Protein AF-A0A8K0IY87-F1 (afdb_monomer_lite)

pLDDT: mean 88.33, std 11.99, range [45.25, 97.88]

Foldseek 3Di:
DVVLLVLLVVLLVQCVVCLVDDDPPDPNNVSLQVCLVCVLVLLLVLLVCLLDQPNQVCLQVSLSSLLSLLLSQPSCCSHPNVVRGHLVSNLVSNLCSLVPDDPLSDDVPCSVVVSVQLSVLSNQSSVQVVVVVVPDPDDDDDCQLVDPSRVSSSVSSNVSSVVNNPRPPDD

Sequence (171 aa):
MSYMSCFLEVSLISVLESLACITEGSLSAVVIHVLLRSGEGLISNVVYALLGVSAMSRVHKSATILQQLAALCSLCERTTWKAVLCWNSLCGWLQSTVQSLPSEYLIQGEAETIVPLWLEALASAASDYLDSKSSDANRSDHVHMQGKGGRTLKRIIRDFADSHRNAPNPT

Structure (mmCIF, N/CA/C/O backbone):
data_AF-A0A8K0IY87-F1
#
_entry.id   AF-A0A8K0IY87-F1
#
loop_
_atom_site.group_PDB
_atom_site.id
_atom_site.type_symbol
_atom_site.label_atom_id
_atom_site.label_alt_id
_atom_site.label_comp_id
_atom_site.label_asym_id
_atom_site.label_entity_id
_atom_site.label_seq_id
_atom_site.pdbx_PDB_ins_code
_atom_site.Cartn_x
_atom_site.Cartn_y
_atom_site.Cartn_z
_atom_site.occupancy
_atom_site.B_iso_or_equiv
_atom_site.auth_seq_id
_atom_site.auth_comp_id
_atom_site.auth_asym_id
_atom_site.auth_atom_id
_atom_site.pdbx_PDB_model_num
ATOM 1 N N . MET A 1 1 ? 7.910 7.613 9.565 1.00 76.81 1 MET A N 1
ATOM 2 C CA . MET A 1 1 ? 7.018 7.610 8.379 1.00 76.81 1 MET A CA 1
ATOM 3 C C . MET A 1 1 ? 7.499 8.508 7.236 1.00 76.81 1 MET A C 1
ATOM 5 O O . MET A 1 1 ? 7.418 8.078 6.093 1.00 76.81 1 MET A O 1
ATOM 9 N N . SER A 1 2 ? 8.029 9.716 7.486 1.00 84.31 2 SER A N 1
ATOM 10 C CA . SER A 1 2 ? 8.522 10.596 6.405 1.00 84.31 2 SER A CA 1
ATOM 11 C C . SER A 1 2 ? 9.639 9.987 5.554 1.00 84.31 2 SER A C 1
ATOM 13 O O . SER A 1 2 ? 9.515 10.000 4.335 1.00 84.31 2 SER A O 1
ATOM 15 N N . TYR A 1 3 ? 10.645 9.368 6.181 1.00 89.50 3 TYR A N 1
ATOM 16 C CA . TYR A 1 3 ? 11.721 8.666 5.469 1.00 89.50 3 TYR A CA 1
ATOM 17 C C . TYR A 1 3 ? 11.212 7.533 4.573 1.00 89.50 3 TYR A C 1
ATOM 19 O O . TYR A 1 3 ? 11.621 7.454 3.425 1.00 89.50 3 TYR A O 1
ATOM 27 N N . MET A 1 4 ? 10.267 6.713 5.052 1.00 92.00 4 MET A N 1
ATOM 28 C CA . MET A 1 4 ? 9.700 5.618 4.250 1.00 92.00 4 MET A CA 1
ATOM 29 C C . MET A 1 4 ? 8.974 6.124 3.010 1.00 92.00 4 MET A C 1
ATOM 31 O O . MET A 1 4 ? 9.174 5.602 1.925 1.00 92.00 4 MET A O 1
ATOM 35 N N . SER A 1 5 ? 8.164 7.169 3.151 1.00 91.19 5 SER A N 1
ATOM 36 C CA . SER A 1 5 ? 7.480 7.762 2.001 1.00 91.19 5 SER A CA 1
ATOM 37 C C . SER A 1 5 ? 8.459 8.404 1.010 1.00 91.19 5 SER A C 1
ATOM 39 O O . SER A 1 5 ? 8.235 8.311 -0.188 1.00 91.19 5 SER A O 1
ATOM 41 N N . CYS A 1 6 ? 9.558 9.004 1.485 1.00 91.75 6 CYS A N 1
ATOM 42 C CA . CYS A 1 6 ? 10.628 9.508 0.616 1.00 91.75 6 CYS A CA 1
ATOM 43 C C . CYS A 1 6 ? 11.336 8.362 -0.126 1.00 91.75 6 CYS A C 1
ATOM 45 O O . CYS A 1 6 ? 11.481 8.408 -1.343 1.00 91.75 6 CYS A O 1
ATOM 47 N N . PHE A 1 7 ? 11.697 7.295 0.592 1.00 93.94 7 PHE A N 1
ATOM 48 C CA . PHE A 1 7 ? 12.285 6.093 0.005 1.00 93.94 7 PHE A CA 1
ATOM 49 C C . PHE A 1 7 ? 11.384 5.498 -1.083 1.00 93.94 7 PHE A C 1
ATOM 51 O O . PHE A 1 7 ? 11.867 5.215 -2.176 1.00 93.94 7 PHE A O 1
ATOM 58 N N . LEU A 1 8 ? 10.082 5.356 -0.815 1.00 93.81 8 LEU A N 1
ATOM 59 C CA . LEU A 1 8 ? 9.113 4.834 -1.781 1.00 93.81 8 LEU A CA 1
ATOM 60 C C . LEU A 1 8 ? 8.915 5.768 -2.981 1.00 93.81 8 LEU A C 1
ATOM 62 O O . LEU A 1 8 ? 8.744 5.282 -4.093 1.00 93.81 8 LEU A O 1
ATOM 66 N N . GLU A 1 9 ? 8.975 7.085 -2.779 1.00 91.88 9 GLU A N 1
ATOM 67 C CA . GLU A 1 9 ? 8.899 8.061 -3.871 1.00 91.88 9 GLU A CA 1
ATOM 68 C C . GLU A 1 9 ? 10.077 7.904 -4.836 1.00 91.88 9 GLU A C 1
ATOM 70 O O . GLU A 1 9 ? 9.883 7.713 -6.034 1.00 91.88 9 GLU A O 1
ATOM 75 N N . VAL A 1 10 ? 11.303 7.918 -4.303 1.00 91.31 10 VAL A N 1
ATOM 76 C CA . VAL A 1 10 ? 12.534 7.758 -5.094 1.00 91.31 10 VAL A CA 1
ATOM 77 C C . VAL A 1 10 ? 12.567 6.390 -5.775 1.00 91.31 10 VAL A C 1
ATOM 79 O O . VAL A 1 10 ? 12.925 6.279 -6.946 1.00 91.31 10 VAL A O 1
ATOM 82 N N . SER A 1 11 ? 12.141 5.351 -5.056 1.00 92.25 11 SER A N 1
ATOM 83 C CA . SER A 1 11 ? 11.987 3.990 -5.573 1.00 92.25 11 SER A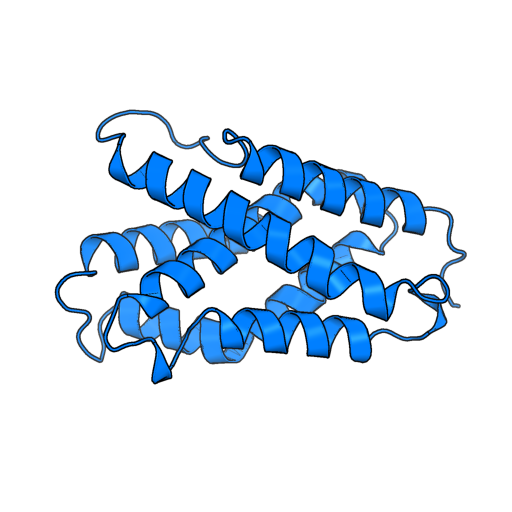 CA 1
ATOM 84 C C . SER A 1 11 ? 11.068 3.945 -6.789 1.00 92.25 11 SER A C 1
ATOM 86 O O . SER A 1 11 ? 11.411 3.353 -7.809 1.00 92.25 11 SER A O 1
ATOM 88 N N . LEU A 1 12 ? 9.906 4.589 -6.692 1.00 91.12 12 LEU A N 1
ATOM 89 C CA . LEU A 1 12 ? 8.908 4.594 -7.749 1.00 91.12 12 LEU A CA 1
ATOM 90 C C . LEU A 1 12 ? 9.378 5.376 -8.974 1.00 91.12 12 LEU A C 1
ATOM 92 O O . LEU A 1 12 ? 9.195 4.892 -10.086 1.00 91.12 12 LEU A O 1
ATOM 96 N N . ILE A 1 13 ? 10.040 6.519 -8.783 1.00 90.12 13 ILE A N 1
ATOM 97 C CA . ILE A 1 13 ? 10.665 7.271 -9.882 1.00 90.12 13 ILE A CA 1
ATOM 98 C C . ILE A 1 13 ? 11.714 6.401 -10.586 1.00 90.12 13 ILE A C 1
ATOM 100 O O . ILE A 1 13 ? 11.653 6.231 -11.800 1.00 90.12 13 ILE A O 1
ATOM 104 N N . SER A 1 14 ? 12.609 5.762 -9.827 1.00 90.19 14 SER A N 1
ATOM 105 C CA . SER A 1 14 ? 13.647 4.894 -10.391 1.00 90.19 14 SER A CA 1
ATOM 106 C C . SER A 1 14 ? 13.068 3.719 -11.189 1.00 90.19 14 SER A C 1
ATOM 108 O O . SER A 1 14 ? 13.581 3.388 -12.257 1.00 90.19 14 SER A O 1
ATOM 110 N N . VAL A 1 15 ? 11.998 3.084 -10.699 1.00 90.25 15 VAL A N 1
ATOM 111 C CA . VAL A 1 15 ? 11.315 1.982 -11.403 1.00 90.25 15 VAL A CA 1
ATOM 112 C C . VAL A 1 15 ? 10.558 2.483 -12.639 1.00 90.25 15 VAL A C 1
ATOM 114 O O . VAL A 1 15 ? 10.558 1.804 -13.662 1.00 90.25 15 VAL A O 1
ATOM 117 N N . LEU A 1 16 ? 9.937 3.667 -12.580 1.00 88.69 16 LEU A N 1
ATOM 118 C CA . LEU A 1 16 ? 9.270 4.282 -13.733 1.00 88.69 16 LEU A CA 1
ATOM 119 C C . LEU A 1 16 ? 10.256 4.605 -14.861 1.00 88.69 16 LEU A C 1
ATOM 121 O O . LEU A 1 16 ? 9.981 4.292 -16.016 1.00 88.69 16 LEU A O 1
ATOM 125 N N . GLU A 1 17 ? 11.406 5.192 -14.534 1.00 87.00 17 GLU A N 1
ATOM 126 C CA . GLU A 1 17 ? 12.443 5.547 -15.513 1.00 87.00 17 GLU A CA 1
ATOM 127 C C . GLU A 1 17 ? 13.091 4.312 -16.157 1.00 87.00 17 GLU A C 1
ATOM 129 O O . GLU A 1 17 ? 13.498 4.349 -17.317 1.00 87.00 17 GLU A O 1
ATOM 134 N N . SER A 1 18 ? 13.153 3.195 -15.427 1.00 84.81 18 SER A N 1
ATOM 135 C CA . SER A 1 18 ? 13.764 1.938 -15.878 1.00 84.81 18 SER A CA 1
ATOM 136 C C . SER A 1 18 ? 12.759 0.903 -16.395 1.00 84.81 18 SER A C 1
ATOM 138 O O . SER A 1 18 ? 13.140 -0.238 -16.657 1.00 84.81 18 SER A O 1
ATOM 140 N N . LEU A 1 19 ? 11.489 1.278 -16.599 1.00 80.62 19 LEU A N 1
ATOM 141 C CA . LEU A 1 19 ? 10.409 0.341 -16.935 1.00 80.62 19 LEU A CA 1
ATOM 142 C C . LEU A 1 19 ? 10.708 -0.516 -18.179 1.00 80.62 19 LEU A C 1
ATOM 144 O O . LEU A 1 19 ? 10.312 -1.678 -18.241 1.00 80.62 19 LEU A O 1
ATOM 148 N N . ALA A 1 20 ? 11.428 0.047 -19.156 1.00 78.19 20 ALA A N 1
ATOM 149 C CA . ALA A 1 20 ? 11.809 -0.643 -20.386 1.00 78.19 20 ALA A CA 1
ATOM 150 C C . ALA A 1 20 ? 12.862 -1.748 -20.172 1.00 78.19 20 ALA A C 1
ATOM 152 O O . ALA A 1 20 ? 12.893 -2.710 -20.937 1.00 78.19 20 ALA A O 1
ATOM 153 N N . CYS A 1 21 ? 13.729 -1.621 -19.160 1.00 80.31 21 CYS A N 1
ATOM 154 C CA . CYS A 1 21 ? 14.745 -2.619 -18.832 1.00 80.31 21 CYS A CA 1
ATOM 155 C C . CYS A 1 21 ? 15.280 -2.410 -17.407 1.00 80.31 21 CYS A C 1
ATOM 157 O O . CYS A 1 21 ? 16.147 -1.568 -17.168 1.00 80.31 21 CYS A O 1
ATOM 159 N N . ILE A 1 22 ? 14.795 -3.217 -16.462 1.00 84.75 22 ILE A N 1
ATOM 160 C CA . ILE A 1 22 ? 15.355 -3.280 -15.110 1.00 84.75 22 ILE A CA 1
ATOM 161 C C . ILE A 1 22 ? 16.428 -4.367 -15.097 1.00 84.75 22 ILE A C 1
ATOM 163 O O . ILE A 1 22 ? 16.113 -5.561 -15.089 1.00 84.75 22 ILE A O 1
ATOM 167 N N . THR A 1 23 ? 17.692 -3.951 -15.090 1.00 83.94 23 THR A N 1
ATOM 168 C CA . THR A 1 23 ? 18.842 -4.856 -15.017 1.00 83.94 23 THR A CA 1
ATOM 169 C C . THR A 1 23 ? 19.105 -5.310 -13.583 1.00 83.94 23 THR A C 1
ATOM 171 O O . THR A 1 23 ? 18.928 -4.553 -12.623 1.00 83.94 23 THR A O 1
ATOM 174 N N . GLU A 1 24 ? 19.545 -6.557 -13.422 1.00 81.38 24 GLU A N 1
ATOM 175 C CA . GLU A 1 24 ? 19.978 -7.079 -12.126 1.00 81.38 24 GLU A CA 1
A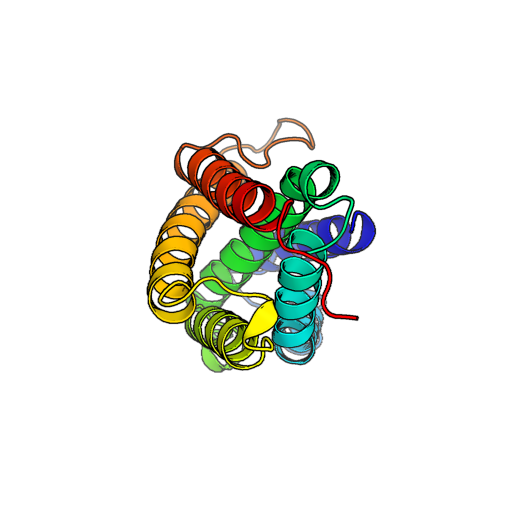TOM 176 C C . GLU A 1 24 ? 21.178 -6.264 -11.607 1.00 81.38 24 GLU A C 1
ATOM 178 O O . GLU A 1 24 ? 22.090 -5.928 -12.362 1.00 81.38 24 GLU A O 1
ATOM 183 N N . GLY A 1 25 ? 21.144 -5.870 -10.330 1.00 81.00 25 GLY A N 1
ATOM 184 C CA . GLY A 1 25 ? 22.136 -4.968 -9.728 1.00 81.00 25 GLY A CA 1
ATOM 185 C C . GLY A 1 25 ? 21.863 -3.466 -9.906 1.00 81.00 25 GLY A C 1
ATOM 186 O O . GLY A 1 25 ? 22.546 -2.656 -9.280 1.00 81.00 25 GLY A O 1
ATOM 187 N N . SER A 1 26 ? 20.854 -3.069 -10.693 1.00 89.38 26 SER A N 1
ATOM 188 C CA . SER A 1 26 ? 20.387 -1.674 -10.737 1.00 89.38 26 SER A CA 1
ATOM 189 C C . SER A 1 26 ? 19.747 -1.240 -9.413 1.00 89.38 26 SER A C 1
ATOM 191 O O . SER A 1 26 ? 19.277 -2.067 -8.626 1.00 89.38 26 SER A O 1
ATOM 193 N N . LEU A 1 27 ? 19.657 0.076 -9.185 1.00 88.25 27 LEU A N 1
ATOM 194 C CA . LEU A 1 27 ? 18.937 0.631 -8.034 1.00 88.25 27 LEU A CA 1
ATOM 195 C C . LEU A 1 27 ? 17.495 0.102 -7.964 1.00 88.25 27 LEU A C 1
ATOM 197 O O . LEU A 1 27 ? 17.029 -0.275 -6.892 1.00 88.25 27 LEU A O 1
ATOM 201 N N . SER A 1 28 ? 16.816 0.015 -9.107 1.00 91.38 28 SER A N 1
ATOM 202 C CA . SER A 1 28 ? 15.437 -0.462 -9.211 1.00 91.38 28 SER A CA 1
ATOM 203 C C . SER A 1 28 ? 15.312 -1.936 -8.808 1.00 91.38 28 SER A C 1
ATOM 205 O O . SER A 1 28 ? 14.422 -2.281 -8.034 1.00 91.38 28 SER A O 1
ATOM 207 N N . ALA A 1 29 ? 16.250 -2.793 -9.230 1.00 92.19 29 ALA A N 1
ATOM 208 C CA . ALA A 1 29 ? 16.308 -4.192 -8.797 1.00 92.19 29 ALA A CA 1
ATOM 209 C C . ALA A 1 29 ? 16.551 -4.323 -7.281 1.00 92.19 29 ALA A C 1
ATOM 211 O O . ALA A 1 29 ? 15.872 -5.096 -6.600 1.00 92.19 29 ALA A O 1
ATOM 212 N N . VAL A 1 30 ? 17.483 -3.536 -6.728 1.00 93.50 30 VAL A N 1
ATOM 213 C CA . VAL A 1 30 ? 17.769 -3.520 -5.282 1.00 93.50 30 VAL A CA 1
ATOM 214 C C . VAL A 1 30 ? 16.531 -3.109 -4.489 1.00 93.50 30 VAL A C 1
ATOM 216 O O . VAL A 1 30 ? 16.163 -3.779 -3.525 1.00 93.50 30 VAL A O 1
ATOM 219 N N . VAL A 1 31 ? 15.855 -2.043 -4.915 1.00 93.50 31 VAL A N 1
ATOM 220 C CA . VAL A 1 31 ? 14.609 -1.559 -4.311 1.00 93.50 31 VAL A CA 1
ATOM 221 C C . VAL A 1 31 ? 13.526 -2.637 -4.326 1.00 93.50 31 VAL A C 1
ATOM 223 O O . VAL A 1 31 ? 12.912 -2.888 -3.289 1.00 93.50 31 VAL A O 1
ATOM 226 N N . ILE A 1 32 ? 13.317 -3.311 -5.461 1.00 94.50 32 ILE A N 1
ATOM 227 C CA . ILE A 1 32 ? 12.325 -4.387 -5.585 1.00 94.50 32 ILE A CA 1
ATOM 228 C C . ILE A 1 32 ? 12.616 -5.510 -4.581 1.00 94.50 32 ILE A C 1
ATOM 230 O O . ILE A 1 32 ? 11.713 -5.955 -3.872 1.00 94.50 32 ILE A O 1
ATOM 234 N N . HIS A 1 33 ? 13.878 -5.923 -4.444 1.00 94.81 33 HIS A N 1
ATOM 235 C CA . HIS A 1 33 ? 14.267 -6.936 -3.462 1.00 94.81 33 HIS A CA 1
ATOM 236 C C . HIS A 1 33 ? 14.110 -6.474 -2.009 1.00 94.81 33 HIS A C 1
ATOM 238 O O . HIS A 1 33 ? 13.685 -7.264 -1.162 1.00 94.81 33 HIS A O 1
ATOM 244 N N . VAL A 1 34 ? 14.432 -5.214 -1.700 1.00 95.44 34 VAL A N 1
ATOM 245 C CA . VAL A 1 34 ? 14.213 -4.638 -0.364 1.00 95.44 34 VAL A CA 1
ATOM 246 C C . VAL A 1 34 ? 12.727 -4.666 -0.021 1.00 95.44 34 VAL A C 1
ATOM 248 O O . VAL A 1 34 ? 12.361 -5.108 1.069 1.00 95.44 34 VAL A O 1
ATOM 251 N N . LEU A 1 35 ? 11.864 -4.255 -0.950 1.00 95.56 35 LEU A N 1
A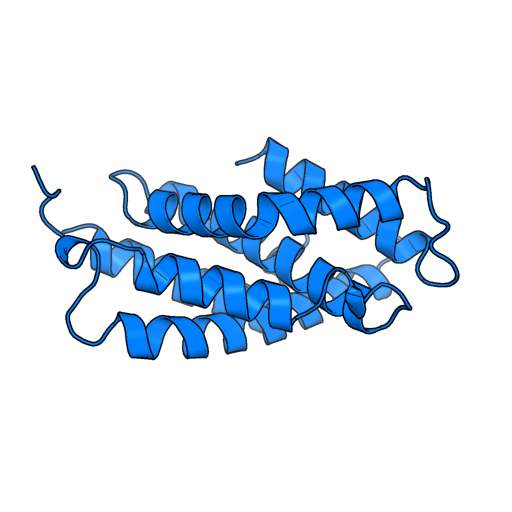TOM 252 C CA . LEU A 1 35 ? 10.416 -4.250 -0.752 1.00 95.56 35 LEU A CA 1
ATOM 253 C C . LEU A 1 35 ? 9.849 -5.657 -0.627 1.00 95.56 35 LEU A C 1
ATOM 255 O O . LEU A 1 35 ? 9.035 -5.884 0.257 1.00 95.56 35 LEU A O 1
ATOM 259 N N . LEU A 1 36 ? 10.321 -6.620 -1.419 1.00 95.69 36 LEU A N 1
ATOM 260 C CA . LEU A 1 36 ? 9.920 -8.017 -1.254 1.00 95.69 36 LEU A CA 1
ATOM 261 C C . LEU A 1 36 ? 10.218 -8.531 0.166 1.00 95.69 36 LEU A C 1
ATOM 263 O O . LEU A 1 36 ? 9.380 -9.190 0.772 1.00 95.69 36 LEU A O 1
ATOM 267 N N . ARG A 1 37 ? 11.401 -8.219 0.711 1.00 95.75 37 ARG A N 1
ATOM 268 C CA . ARG A 1 37 ? 11.834 -8.710 2.032 1.00 95.75 37 ARG A CA 1
ATOM 269 C C . ARG A 1 37 ? 11.214 -7.965 3.211 1.00 95.75 37 ARG A C 1
ATOM 271 O O . ARG A 1 37 ? 11.158 -8.518 4.302 1.00 95.75 37 ARG A O 1
ATOM 278 N N . SER A 1 38 ? 10.817 -6.708 3.022 1.00 95.31 38 SER A N 1
ATOM 279 C CA . SER A 1 38 ? 10.366 -5.829 4.113 1.00 95.31 38 SER A CA 1
ATOM 280 C C . SER A 1 38 ? 8.912 -5.369 3.993 1.00 95.31 38 SER A C 1
ATOM 282 O O . SER A 1 38 ? 8.399 -4.747 4.921 1.00 95.31 38 SER A O 1
ATOM 284 N N . GLY A 1 39 ? 8.233 -5.681 2.885 1.00 95.69 39 GLY A N 1
ATOM 285 C CA . GLY A 1 39 ? 6.888 -5.201 2.574 1.00 95.69 39 GLY A CA 1
ATOM 286 C C . GLY A 1 39 ? 5.840 -5.629 3.593 1.00 95.69 39 GLY A C 1
ATOM 287 O O . GLY A 1 39 ? 5.033 -4.805 4.015 1.00 95.69 39 GLY A O 1
ATOM 288 N N . GLU A 1 40 ? 5.912 -6.869 4.075 1.00 96.62 40 GLU A N 1
ATOM 289 C CA . GLU A 1 40 ? 5.037 -7.360 5.144 1.00 96.62 40 GLU A CA 1
ATOM 290 C C . GLU A 1 40 ? 5.199 -6.547 6.433 1.00 96.62 40 GLU A C 1
ATOM 292 O O . GLU A 1 40 ? 4.228 -6.008 6.963 1.00 96.62 40 GLU A O 1
ATOM 297 N N . GLY A 1 41 ? 6.442 -6.360 6.887 1.00 96.81 41 GLY A N 1
ATOM 298 C CA . GLY A 1 41 ? 6.742 -5.534 8.056 1.00 96.81 41 GLY A CA 1
ATOM 299 C C . GLY A 1 41 ? 6.340 -4.069 7.863 1.00 96.81 41 GLY A C 1
ATOM 300 O O . GLY A 1 41 ? 5.920 -3.410 8.812 1.00 96.81 41 GLY A O 1
ATOM 301 N N . LEU A 1 42 ? 6.425 -3.541 6.640 1.00 96.81 42 LEU A N 1
ATOM 302 C CA . LEU A 1 42 ? 5.960 -2.193 6.320 1.00 96.81 42 LEU A CA 1
ATOM 303 C C . LEU A 1 42 ? 4.437 -2.069 6.465 1.00 96.81 42 LEU A C 1
ATOM 305 O O . LEU A 1 42 ? 3.983 -1.133 7.124 1.00 96.81 42 LEU A O 1
ATOM 309 N N . ILE A 1 43 ? 3.660 -2.996 5.893 1.00 97.44 43 ILE A N 1
ATOM 310 C CA . ILE A 1 43 ? 2.194 -3.008 6.027 1.00 97.44 43 ILE A CA 1
ATOM 311 C C . ILE A 1 43 ? 1.797 -3.163 7.495 1.00 97.44 43 ILE A C 1
ATOM 313 O O . ILE A 1 43 ? 1.022 -2.348 7.997 1.00 97.44 43 ILE A O 1
ATOM 317 N N . SER A 1 44 ? 2.398 -4.122 8.200 1.00 96.12 44 SER A N 1
ATOM 318 C CA . SER A 1 44 ? 2.173 -4.349 9.628 1.00 96.12 44 SER A CA 1
ATOM 319 C C . SER A 1 44 ? 2.399 -3.079 10.451 1.00 96.12 44 SER A C 1
ATOM 321 O O . SER A 1 44 ? 1.496 -2.610 11.144 1.00 96.12 44 SER A O 1
ATOM 323 N N . ASN A 1 45 ? 3.548 -2.420 10.283 1.00 95.19 45 ASN A N 1
ATOM 324 C CA . ASN A 1 45 ? 3.854 -1.174 10.988 1.00 95.19 45 ASN A CA 1
ATOM 325 C C . ASN A 1 45 ? 2.877 -0.033 10.661 1.00 95.19 45 ASN A C 1
ATOM 327 O O . ASN A 1 45 ? 2.571 0.783 11.533 1.00 95.19 45 ASN A O 1
ATOM 331 N N . VAL A 1 46 ? 2.389 0.054 9.419 1.00 96.19 46 VAL A N 1
ATOM 332 C CA . VAL A 1 46 ? 1.377 1.050 9.037 1.00 96.19 46 VAL A CA 1
ATOM 333 C C . VAL A 1 46 ? 0.046 0.767 9.730 1.00 96.19 46 VAL A C 1
ATOM 335 O O . VAL A 1 46 ? -0.560 1.703 10.251 1.00 96.19 46 VAL A O 1
ATOM 338 N N . VAL A 1 47 ? -0.389 -0.493 9.777 1.00 95.25 47 VAL A N 1
ATOM 339 C CA . VAL A 1 47 ? -1.634 -0.896 10.446 1.00 95.25 47 VAL A CA 1
ATOM 340 C C . VAL A 1 47 ? -1.545 -0.646 11.953 1.00 95.25 47 VAL A C 1
ATOM 342 O O . VAL A 1 47 ? -2.398 0.050 12.499 1.00 95.25 47 VAL A O 1
ATOM 345 N N . TYR A 1 48 ? -0.461 -1.055 12.618 1.00 93.06 48 TYR A N 1
ATOM 346 C CA . TYR A 1 48 ? -0.241 -0.746 14.039 1.00 93.06 48 TYR A CA 1
ATOM 347 C C . TYR A 1 48 ? -0.186 0.762 14.321 1.00 93.06 48 TYR A C 1
ATOM 349 O O . TYR A 1 48 ? -0.724 1.247 15.320 1.00 93.06 48 TYR A O 1
ATOM 357 N N . ALA A 1 49 ? 0.409 1.552 13.424 1.00 93.31 49 ALA A N 1
ATOM 358 C CA . ALA A 1 49 ? 0.390 3.006 13.546 1.00 93.31 49 ALA A CA 1
ATOM 359 C C . ALA A 1 49 ? -1.034 3.592 13.450 1.00 93.31 49 ALA A C 1
ATOM 361 O O . ALA A 1 49 ? -1.290 4.666 14.001 1.00 93.31 49 ALA A O 1
ATOM 362 N N . LEU A 1 50 ? -1.967 2.917 12.786 1.00 94.19 50 LEU A N 1
ATOM 363 C CA . LEU A 1 50 ? -3.370 3.329 12.703 1.00 94.19 50 LEU A CA 1
ATOM 364 C C . LEU A 1 50 ? -4.219 2.841 13.886 1.00 94.19 50 LEU A C 1
ATOM 366 O O . LEU A 1 50 ? -5.310 3.361 14.074 1.00 94.19 50 LEU A O 1
ATOM 370 N N . LEU A 1 51 ? -3.701 1.927 14.708 1.00 91.50 51 LEU A N 1
ATOM 371 C CA . LEU A 1 51 ? -4.364 1.430 15.920 1.00 91.50 51 LEU A CA 1
ATOM 372 C C . LEU A 1 51 ? -3.934 2.170 17.205 1.00 91.50 51 LEU A C 1
ATOM 374 O O . LEU A 1 51 ? -4.600 2.084 18.226 1.00 91.50 51 LEU A O 1
ATOM 378 N N . GLY A 1 52 ? -2.814 2.905 17.195 1.00 84.12 52 GLY A N 1
ATOM 379 C CA . GLY A 1 52 ? -2.296 3.570 18.405 1.00 84.12 52 GLY A CA 1
ATOM 380 C C . GLY A 1 52 ? -2.883 4.962 18.720 1.00 84.12 52 GLY A C 1
ATOM 381 O O . GLY A 1 52 ? -3.474 5.618 17.867 1.00 84.12 52 GLY A O 1
ATOM 382 N N . VAL A 1 53 ? -2.558 5.496 19.909 1.00 77.88 53 VAL A N 1
ATOM 383 C CA . VAL A 1 53 ? -3.052 6.765 20.522 1.00 77.88 53 VAL A CA 1
ATOM 384 C C . VAL A 1 53 ? -2.882 8.076 19.719 1.00 77.88 53 VAL A C 1
ATOM 386 O O . VAL A 1 53 ? -3.301 9.144 20.155 1.00 77.88 53 VAL A O 1
ATOM 389 N N . SER A 1 54 ? -2.282 8.030 18.531 1.00 84.75 54 SER A N 1
ATOM 390 C CA . SER A 1 54 ? -2.139 9.168 17.611 1.00 84.75 54 SER A CA 1
ATOM 391 C C . SER A 1 54 ? -2.436 8.794 16.156 1.00 84.75 54 SER A C 1
ATOM 393 O O . SER A 1 54 ? -1.950 9.435 15.226 1.00 84.75 54 SER A O 1
ATOM 395 N N . ALA A 1 55 ? -3.258 7.765 15.939 1.00 89.50 55 ALA A N 1
ATOM 396 C CA . ALA A 1 55 ? -3.618 7.265 14.617 1.00 89.50 55 ALA A CA 1
ATOM 397 C C . ALA A 1 55 ? -4.049 8.374 13.645 1.00 89.50 55 ALA A C 1
ATOM 399 O O . ALA A 1 55 ? -3.546 8.449 12.524 1.00 89.50 55 ALA A O 1
ATOM 400 N N . MET A 1 56 ? -4.882 9.313 14.104 1.00 92.62 56 MET A N 1
ATOM 401 C CA . MET A 1 56 ? -5.390 10.415 13.281 1.00 92.62 56 MET A CA 1
ATOM 402 C C . MET A 1 56 ? -4.304 11.313 12.678 1.00 92.62 56 MET A C 1
ATOM 404 O O . MET A 1 56 ? -4.422 11.719 11.521 1.00 92.62 56 MET A O 1
ATOM 408 N N . SER A 1 57 ? -3.216 11.596 13.405 1.00 92.19 57 SER A N 1
ATOM 409 C CA . SER A 1 57 ? -2.108 12.401 12.862 1.00 92.19 57 SER A CA 1
ATOM 410 C C . SER A 1 57 ? -1.283 11.628 11.826 1.00 92.19 57 SER A C 1
ATOM 412 O O . SER A 1 57 ? -0.572 12.218 11.011 1.00 92.19 57 SER A O 1
ATOM 414 N N . ARG A 1 58 ? -1.406 10.297 11.827 1.00 93.75 58 ARG A N 1
ATOM 415 C CA . ARG A 1 58 ? -0.670 9.365 10.972 1.00 93.75 58 ARG A CA 1
ATOM 416 C C . ARG A 1 58 ? -1.432 8.990 9.702 1.00 93.75 58 ARG A C 1
ATOM 418 O O . ARG A 1 58 ? -0.780 8.723 8.695 1.00 93.75 58 ARG A O 1
ATOM 425 N N . VAL A 1 59 ? -2.766 9.099 9.694 1.00 95.06 59 VAL A N 1
ATOM 426 C CA . VAL A 1 59 ? -3.664 8.763 8.564 1.00 95.06 59 VAL A CA 1
ATOM 427 C C . VAL A 1 59 ? -3.130 9.223 7.212 1.00 95.06 59 VAL A C 1
ATOM 429 O O . VAL A 1 59 ? -3.045 8.429 6.279 1.00 95.06 59 VAL A O 1
ATOM 432 N N . HIS A 1 60 ? -2.758 10.501 7.081 1.00 94.25 60 HIS A N 1
ATOM 433 C CA . HIS A 1 60 ? -2.327 11.020 5.784 1.00 94.25 60 HIS A CA 1
ATOM 434 C C . HIS A 1 60 ? -1.064 10.320 5.282 1.00 94.25 60 HIS A C 1
ATOM 436 O O . HIS A 1 60 ? -1.026 9.895 4.131 1.00 94.25 60 HIS A O 1
ATOM 442 N N . LYS A 1 61 ? -0.053 10.179 6.144 1.00 94.81 61 LYS A N 1
ATOM 443 C CA . LYS A 1 61 ? 1.229 9.600 5.749 1.00 94.81 61 LYS A CA 1
ATOM 444 C C . LYS A 1 61 ? 1.134 8.085 5.574 1.00 94.81 61 LYS A C 1
ATOM 446 O O . LYS A 1 61 ? 1.760 7.570 4.655 1.00 94.81 61 LYS A O 1
ATOM 451 N N . SER A 1 62 ? 0.313 7.406 6.377 1.00 96.56 62 SER A N 1
ATOM 452 C CA . SER A 1 62 ? -0.038 5.994 6.192 1.00 96.56 62 SER A CA 1
ATOM 453 C C . SER A 1 62 ? -0.688 5.762 4.831 1.00 96.56 62 SER A C 1
ATOM 455 O O . SER A 1 62 ? -0.198 4.948 4.056 1.00 96.56 62 SER A O 1
ATOM 457 N N . ALA A 1 63 ? -1.721 6.539 4.486 1.00 96.94 63 ALA A N 1
ATOM 458 C CA . ALA A 1 63 ? -2.362 6.447 3.178 1.00 96.94 63 ALA A CA 1
ATOM 459 C C . ALA A 1 63 ? -1.359 6.702 2.041 1.00 96.94 63 ALA A C 1
ATOM 461 O O . ALA A 1 63 ? -1.373 5.986 1.047 1.00 96.94 63 ALA A O 1
ATOM 462 N N . THR A 1 64 ? -0.464 7.689 2.184 1.00 95.81 64 THR A N 1
ATOM 463 C CA . THR A 1 64 ? 0.563 7.981 1.170 1.00 95.81 64 THR A CA 1
ATOM 464 C C . THR A 1 64 ? 1.515 6.806 0.970 1.00 95.81 64 THR A C 1
ATOM 466 O O . THR A 1 64 ? 1.732 6.402 -0.167 1.00 95.81 64 THR A O 1
ATOM 469 N N . ILE A 1 65 ? 2.040 6.231 2.056 1.00 96.88 65 ILE A N 1
ATOM 470 C CA . ILE A 1 65 ? 2.924 5.056 2.006 1.00 96.88 65 ILE A CA 1
ATOM 471 C C . ILE A 1 65 ? 2.219 3.889 1.310 1.00 96.88 65 ILE A C 1
ATOM 473 O O . ILE A 1 65 ? 2.795 3.262 0.426 1.00 96.88 65 ILE A O 1
ATOM 477 N N . LEU A 1 66 ? 0.959 3.636 1.671 1.00 97.62 66 LEU A N 1
ATOM 478 C CA . LEU A 1 66 ? 0.153 2.578 1.074 1.00 97.62 66 LEU A CA 1
ATOM 479 C C . LEU A 1 66 ? -0.103 2.810 -0.424 1.00 97.62 66 LEU A C 1
ATOM 481 O O . LEU A 1 66 ? 0.054 1.883 -1.212 1.00 97.62 66 LEU A O 1
ATOM 485 N N . GLN A 1 67 ? -0.426 4.042 -0.834 1.00 97.25 67 GLN A N 1
ATOM 486 C CA . GLN A 1 67 ? -0.591 4.407 -2.247 1.00 97.25 67 GLN A CA 1
ATOM 487 C C . GLN A 1 67 ? 0.704 4.192 -3.042 1.00 97.25 67 GLN A C 1
ATOM 489 O O . GLN A 1 67 ? 0.664 3.601 -4.118 1.00 97.25 67 GLN A O 1
ATOM 494 N N . GLN A 1 68 ? 1.846 4.649 -2.518 1.00 96.00 68 GLN A N 1
ATOM 495 C CA . GLN A 1 68 ? 3.146 4.506 -3.181 1.00 96.00 68 GLN A CA 1
ATOM 496 C C . GLN A 1 68 ? 3.551 3.030 -3.316 1.00 96.00 68 GLN A C 1
ATOM 498 O O . GLN A 1 68 ? 4.003 2.607 -4.378 1.00 96.00 68 GLN A O 1
ATOM 503 N N . LEU A 1 69 ? 3.348 2.230 -2.264 1.00 97.06 69 LEU A N 1
ATOM 504 C CA . LEU A 1 69 ? 3.632 0.796 -2.292 1.00 97.06 69 LEU A CA 1
ATOM 505 C C . LEU A 1 69 ? 2.723 0.059 -3.287 1.00 97.06 69 LEU A C 1
ATOM 507 O O . LEU A 1 69 ? 3.207 -0.743 -4.082 1.00 97.06 69 LEU A O 1
ATOM 511 N N . ALA A 1 70 ? 1.424 0.371 -3.296 1.00 97.38 70 ALA A N 1
ATOM 512 C CA . ALA A 1 70 ? 0.472 -0.197 -4.246 1.00 97.38 70 ALA A CA 1
ATOM 513 C C . ALA A 1 70 ? 0.825 0.152 -5.700 1.00 97.38 70 ALA A C 1
ATOM 515 O O . ALA A 1 70 ? 0.761 -0.710 -6.580 1.00 97.38 70 ALA A O 1
ATOM 516 N N . ALA A 1 71 ? 1.262 1.387 -5.948 1.00 95.75 71 ALA A N 1
ATOM 517 C CA . ALA A 1 71 ? 1.735 1.826 -7.254 1.00 95.75 71 ALA A CA 1
ATOM 518 C C . ALA A 1 71 ? 3.011 1.083 -7.693 1.00 95.75 71 ALA A C 1
ATOM 520 O O . ALA A 1 71 ? 3.081 0.628 -8.832 1.00 95.75 71 ALA A O 1
ATOM 521 N N . LEU A 1 72 ? 3.977 0.869 -6.792 1.00 95.06 72 LEU A N 1
ATOM 522 C CA . LEU A 1 72 ? 5.181 0.071 -7.064 1.00 95.06 72 LEU A CA 1
ATOM 523 C C . LEU A 1 72 ? 4.856 -1.385 -7.421 1.00 95.06 72 LEU A C 1
ATOM 525 O O . LEU A 1 72 ? 5.355 -1.891 -8.427 1.00 95.06 72 LEU A O 1
ATOM 529 N N . CYS A 1 73 ? 3.991 -2.044 -6.644 1.00 96.00 73 CYS A N 1
ATOM 530 C CA . CYS A 1 73 ? 3.545 -3.407 -6.943 1.00 96.00 73 CYS A CA 1
ATOM 531 C C . CYS A 1 73 ? 2.826 -3.483 -8.300 1.00 96.00 73 CYS A C 1
ATOM 533 O O . CYS A 1 73 ? 3.064 -4.414 -9.069 1.00 96.00 73 CYS A O 1
ATOM 535 N N . SER A 1 74 ? 2.003 -2.477 -8.619 1.00 94.69 74 SER A N 1
ATOM 536 C CA . SER A 1 74 ? 1.287 -2.379 -9.900 1.00 94.69 74 SER A CA 1
ATOM 537 C C . SER A 1 74 ? 2.225 -2.145 -11.090 1.00 94.69 74 SER A C 1
ATOM 539 O O . SER A 1 74 ? 1.974 -2.649 -12.183 1.00 94.69 74 SER A O 1
ATOM 541 N N . LEU A 1 75 ? 3.314 -1.393 -10.900 1.00 92.00 75 LEU A N 1
ATOM 542 C CA . LEU A 1 75 ? 4.334 -1.186 -11.930 1.00 92.00 75 LEU A CA 1
ATOM 543 C C . LEU A 1 75 ? 5.129 -2.457 -12.206 1.00 92.00 75 LEU A C 1
ATOM 545 O O . LEU A 1 75 ? 5.297 -2.826 -13.366 1.00 92.00 75 LEU A O 1
ATOM 549 N N . CYS A 1 76 ? 5.582 -3.146 -11.156 1.00 92.00 76 CYS A N 1
ATOM 550 C CA . CYS A 1 76 ? 6.360 -4.378 -11.299 1.00 92.00 76 CYS A CA 1
ATOM 551 C C . CYS A 1 76 ? 5.556 -5.491 -11.982 1.00 92.00 76 CYS A C 1
ATOM 553 O O . CYS A 1 76 ? 6.116 -6.307 -12.707 1.00 92.00 76 CYS A O 1
ATOM 555 N N . GLU A 1 77 ? 4.230 -5.488 -11.832 1.00 91.31 77 GLU A N 1
ATOM 556 C CA . GLU A 1 77 ? 3.347 -6.422 -12.529 1.00 91.31 77 GLU A CA 1
ATOM 557 C C . GLU A 1 77 ? 3.369 -6.275 -14.062 1.00 91.31 77 GLU A C 1
ATOM 559 O O . GLU A 1 77 ? 3.056 -7.228 -14.776 1.00 91.31 77 GLU A O 1
ATOM 564 N N . ARG A 1 78 ? 3.786 -5.111 -14.573 1.00 88.00 78 ARG A N 1
ATOM 565 C CA . ARG A 1 78 ? 3.944 -4.834 -16.009 1.00 88.00 78 ARG A CA 1
ATOM 566 C C . ARG A 1 78 ? 5.347 -5.159 -16.534 1.00 88.00 78 ARG A C 1
ATOM 568 O O . ARG A 1 78 ? 5.603 -4.948 -17.716 1.00 88.00 78 ARG A O 1
ATOM 575 N N . THR A 1 79 ? 6.254 -5.649 -15.687 1.00 87.44 79 THR A N 1
ATOM 576 C CA . THR A 1 79 ? 7.643 -5.955 -16.054 1.00 87.44 79 THR A CA 1
ATOM 577 C C . THR A 1 79 ? 7.983 -7.425 -15.803 1.00 87.44 79 THR A C 1
ATOM 579 O O . THR A 1 79 ? 7.195 -8.199 -15.255 1.00 87.44 79 THR A O 1
ATOM 582 N N . THR A 1 80 ? 9.199 -7.827 -16.176 1.00 87.56 80 THR A N 1
ATOM 583 C CA . THR A 1 80 ? 9.754 -9.155 -15.861 1.00 87.56 80 THR A CA 1
ATOM 584 C C . THR A 1 80 ? 9.888 -9.409 -14.354 1.00 87.56 80 THR A C 1
ATOM 586 O O . THR A 1 80 ? 10.004 -10.558 -13.933 1.00 87.56 80 THR A O 1
ATOM 589 N N . TRP A 1 81 ? 9.809 -8.360 -13.528 1.00 89.88 81 TRP A N 1
ATOM 590 C CA . TRP A 1 81 ? 9.919 -8.438 -12.073 1.00 89.88 81 TRP A CA 1
ATOM 591 C C . TRP A 1 81 ? 8.612 -8.811 -11.366 1.00 89.88 81 TRP A C 1
ATOM 593 O O . TRP A 1 81 ? 8.622 -8.967 -10.144 1.00 89.88 81 TRP A O 1
ATOM 603 N N . LYS A 1 82 ? 7.517 -9.058 -12.104 1.00 92.25 82 LYS A N 1
ATOM 604 C CA . LYS A 1 82 ? 6.249 -9.576 -11.558 1.00 92.25 82 LYS A CA 1
ATOM 605 C C . LYS A 1 82 ? 6.436 -10.822 -10.682 1.00 92.25 82 LYS A C 1
ATOM 607 O O . LYS A 1 82 ? 5.719 -10.997 -9.703 1.00 92.25 82 LYS A O 1
ATOM 612 N N . ALA A 1 83 ? 7.393 -11.689 -11.022 1.00 89.75 83 ALA A N 1
ATOM 613 C CA . ALA A 1 83 ? 7.684 -12.897 -10.245 1.00 89.75 83 ALA A CA 1
ATOM 614 C C . ALA A 1 83 ? 8.309 -12.605 -8.865 1.00 89.75 83 ALA A C 1
ATOM 616 O O . ALA A 1 83 ? 8.277 -13.463 -7.988 1.00 89.75 83 ALA A O 1
ATOM 617 N N . VAL A 1 84 ? 8.879 -11.411 -8.677 1.00 91.94 84 VAL A N 1
ATOM 618 C CA . VAL A 1 84 ? 9.555 -10.983 -7.446 1.00 91.94 84 VAL A CA 1
ATOM 619 C C . VAL A 1 84 ? 8.639 -10.087 -6.619 1.00 91.94 84 VAL A C 1
ATOM 621 O O . VAL A 1 84 ? 8.452 -10.336 -5.435 1.00 91.94 84 VAL A O 1
ATOM 624 N N . LEU A 1 85 ? 8.044 -9.061 -7.230 1.00 93.94 85 LEU A N 1
ATOM 625 C CA . LEU A 1 85 ? 7.131 -8.130 -6.572 1.00 93.94 85 LEU A CA 1
ATOM 626 C C . LEU A 1 85 ? 5.925 -7.886 -7.476 1.00 93.94 85 LEU A C 1
ATOM 628 O O . LEU A 1 85 ? 6.071 -7.475 -8.625 1.00 93.94 85 LEU A O 1
ATOM 632 N N . CYS A 1 86 ? 4.726 -8.128 -6.961 1.00 94.62 86 CYS A N 1
ATOM 633 C CA . CYS A 1 86 ? 3.490 -7.914 -7.707 1.00 94.62 86 CYS A CA 1
ATOM 634 C C . CYS A 1 86 ? 2.328 -7.578 -6.777 1.00 94.62 86 CYS A C 1
ATOM 636 O O . CYS A 1 86 ? 2.470 -7.548 -5.552 1.00 9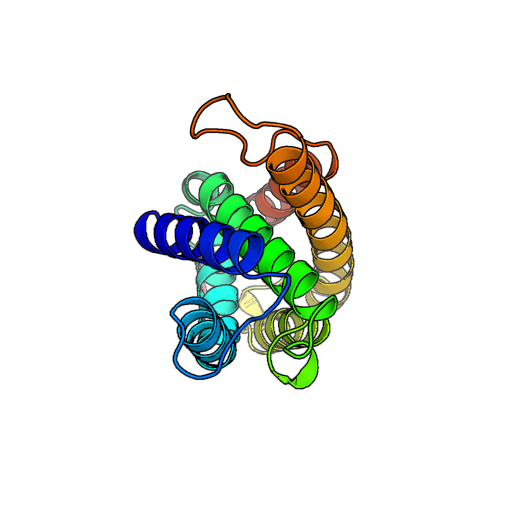4.62 86 CYS A O 1
ATOM 638 N N . TRP A 1 87 ? 1.152 -7.354 -7.363 1.00 95.62 87 TRP A N 1
ATOM 639 C CA . TRP A 1 87 ? -0.072 -7.130 -6.605 1.00 95.62 87 TRP A CA 1
ATOM 640 C C . TRP A 1 87 ? -0.374 -8.251 -5.601 1.00 95.62 87 TRP A C 1
ATOM 642 O O . TRP A 1 87 ? -0.730 -7.971 -4.459 1.00 95.62 87 TRP A O 1
ATOM 652 N N . ASN A 1 88 ? -0.129 -9.515 -5.964 1.00 95.62 88 ASN A N 1
ATOM 653 C CA . ASN A 1 88 ? -0.343 -10.646 -5.054 1.00 95.62 88 ASN A CA 1
ATOM 654 C C . ASN A 1 88 ? 0.550 -10.587 -3.805 1.00 95.62 88 ASN A C 1
ATOM 656 O O . ASN A 1 88 ? 0.112 -11.015 -2.738 1.00 95.62 88 ASN A O 1
ATOM 660 N N . SER A 1 89 ? 1.764 -10.028 -3.904 1.00 96.44 89 SER A N 1
ATOM 661 C CA . SER A 1 89 ? 2.625 -9.790 -2.738 1.00 96.44 89 SER A CA 1
ATOM 662 C C . SER A 1 89 ? 1.941 -8.840 -1.753 1.00 96.44 89 SER A C 1
ATOM 664 O O . SER A 1 89 ? 1.849 -9.144 -0.569 1.00 96.44 89 SER A O 1
ATOM 666 N N . LEU A 1 90 ? 1.381 -7.732 -2.254 1.00 97.06 90 LEU A N 1
ATOM 667 C CA . LEU A 1 90 ? 0.646 -6.763 -1.437 1.00 97.06 90 LEU A CA 1
ATOM 668 C C . LEU A 1 90 ? -0.605 -7.378 -0.795 1.00 97.06 90 LEU A C 1
ATOM 670 O O . LEU A 1 90 ? -0.839 -7.161 0.394 1.00 97.06 90 LEU A O 1
ATOM 674 N N . CYS A 1 91 ? -1.375 -8.165 -1.556 1.00 96.56 91 CYS A N 1
ATOM 675 C CA . CYS A 1 91 ? -2.529 -8.901 -1.036 1.00 96.56 91 CYS A CA 1
ATOM 676 C C . CYS A 1 91 ? -2.131 -9.821 0.121 1.00 96.56 91 CYS A C 1
ATOM 678 O O . CYS A 1 91 ? -2.740 -9.759 1.188 1.00 96.56 91 CYS A O 1
ATOM 680 N N . GLY A 1 92 ? -1.083 -10.628 -0.075 1.00 96.81 92 GLY A N 1
ATOM 681 C CA . GLY A 1 92 ? -0.577 -11.547 0.941 1.00 96.81 92 GLY A CA 1
ATOM 682 C C . GLY A 1 92 ? -0.099 -10.827 2.200 1.00 96.81 92 GLY A C 1
ATOM 683 O O . GLY A 1 92 ? -0.443 -11.239 3.302 1.00 96.81 92 GLY A O 1
ATOM 684 N N . TRP A 1 93 ? 0.624 -9.712 2.060 1.00 97.88 93 TRP A N 1
ATOM 685 C CA . TRP A 1 93 ? 1.097 -8.921 3.202 1.00 97.88 93 TRP A CA 1
ATOM 686 C C . TRP A 1 93 ? -0.034 -8.300 4.011 1.00 97.88 93 TRP A C 1
ATOM 688 O O . TRP A 1 93 ? 0.008 -8.325 5.241 1.00 97.88 93 TRP A O 1
ATOM 698 N N . LEU A 1 94 ? -1.045 -7.745 3.339 1.00 97.12 94 LEU A N 1
ATOM 699 C CA . LEU A 1 94 ? -2.202 -7.169 4.015 1.00 97.12 94 LEU A CA 1
ATOM 700 C C . LEU A 1 94 ? -3.020 -8.249 4.722 1.00 97.12 94 LEU A C 1
ATOM 702 O O . LEU A 1 94 ? -3.385 -8.071 5.881 1.00 97.12 94 LEU A O 1
ATOM 706 N N . GLN A 1 95 ? -3.252 -9.380 4.055 1.00 96.38 95 GLN A N 1
ATOM 707 C CA . GLN A 1 95 ? -3.963 -10.510 4.639 1.00 96.38 95 GLN A CA 1
ATOM 708 C C . GLN A 1 95 ? -3.219 -11.081 5.851 1.00 96.38 95 GLN A C 1
ATOM 710 O O . GLN A 1 95 ? -3.825 -11.223 6.909 1.00 96.38 95 GLN A O 1
ATOM 715 N N . SER A 1 96 ? -1.913 -11.338 5.723 1.00 96.19 96 SER A N 1
ATOM 716 C CA . SER A 1 96 ? -1.062 -11.810 6.825 1.00 96.19 96 SER A CA 1
ATOM 717 C C . SER A 1 96 ? -1.096 -10.836 8.001 1.00 96.19 96 SER A C 1
ATOM 719 O O . SER A 1 96 ? -1.357 -11.233 9.133 1.00 96.19 96 SER A O 1
ATOM 721 N N . THR A 1 97 ? -0.951 -9.534 7.726 1.00 95.62 97 THR A N 1
ATOM 722 C CA . THR A 1 97 ? -1.002 -8.491 8.759 1.00 95.62 97 THR A CA 1
ATOM 723 C C . THR A 1 97 ? -2.315 -8.542 9.531 1.00 95.62 97 THR A C 1
ATOM 725 O O . THR A 1 97 ? -2.290 -8.642 10.753 1.00 95.62 97 THR A O 1
ATOM 728 N N . VAL A 1 98 ? -3.452 -8.519 8.834 1.00 93.69 98 VAL A N 1
ATOM 729 C CA . VAL A 1 98 ? -4.781 -8.515 9.463 1.00 93.69 98 VAL A CA 1
ATOM 730 C C . VAL A 1 98 ? -5.035 -9.802 10.249 1.00 93.69 98 VAL A C 1
ATOM 732 O O . VAL A 1 98 ? -5.578 -9.738 11.344 1.00 93.69 98 VAL A O 1
ATOM 735 N N . GLN A 1 99 ? -4.601 -10.955 9.735 1.00 92.31 99 GLN A N 1
ATOM 736 C CA . GLN A 1 99 ? -4.737 -12.246 10.420 1.00 92.31 99 GLN A CA 1
ATOM 737 C C . GLN A 1 99 ? -3.812 -12.387 11.636 1.00 92.31 99 GLN A C 1
ATOM 739 O O . GLN A 1 99 ? -4.131 -13.125 12.563 1.00 92.31 99 GLN A O 1
ATOM 744 N N . SER A 1 100 ? -2.667 -11.703 11.628 1.00 92.94 100 SER A N 1
ATOM 745 C CA . SER A 1 100 ? -1.703 -11.712 12.733 1.00 92.94 100 SER A CA 1
ATOM 746 C C . SER A 1 100 ? -2.051 -10.739 13.862 1.00 92.94 100 SER A C 1
ATOM 748 O O . SER A 1 100 ? -1.433 -10.801 14.928 1.00 92.94 100 SER A O 1
ATOM 750 N N . LEU A 1 101 ? -3.009 -9.829 13.643 1.00 90.56 101 LEU A N 1
ATOM 751 C CA . LEU A 1 101 ? -3.444 -8.902 14.680 1.00 90.56 101 LEU A CA 1
ATOM 752 C C . LEU A 1 101 ? -4.116 -9.674 15.825 1.00 90.56 101 LEU A C 1
ATOM 754 O O . LEU A 1 101 ? -4.963 -10.531 15.567 1.00 90.56 101 LEU A O 1
ATOM 758 N N . PRO A 1 102 ? -3.788 -9.358 17.091 1.00 86.56 102 PRO A N 1
ATOM 759 C CA . PRO A 1 102 ? -4.519 -9.912 18.221 1.00 86.56 102 PRO A CA 1
ATOM 760 C C . PRO A 1 102 ? -6.005 -9.544 18.141 1.00 86.56 102 PRO A C 1
ATOM 762 O O . PRO A 1 102 ? -6.357 -8.450 17.689 1.00 86.56 102 PRO A O 1
ATOM 765 N N . SER A 1 103 ? -6.875 -10.455 18.581 1.00 82.25 103 SER A N 1
ATOM 766 C CA . SER A 1 103 ? -8.334 -10.328 18.466 1.00 82.25 103 SER A CA 1
ATOM 767 C C . SER A 1 103 ? -8.906 -9.080 19.134 1.00 82.25 103 SER A C 1
ATOM 769 O O . SER A 1 103 ? -10.005 -8.657 18.800 1.00 82.25 103 SER A O 1
ATOM 771 N N . GLU A 1 104 ? -8.165 -8.480 20.061 1.00 84.31 104 GLU A N 1
ATOM 772 C CA . GLU A 1 104 ? -8.568 -7.293 20.813 1.00 84.31 104 GLU A CA 1
ATOM 773 C C . GLU A 1 104 ? -8.418 -6.005 19.993 1.00 84.31 104 GLU A C 1
ATOM 775 O O . GLU A 1 104 ? -9.013 -4.987 20.338 1.00 84.31 104 GLU A O 1
ATOM 780 N N . TYR A 1 105 ? -7.623 -6.034 18.918 1.00 85.38 105 TYR A N 1
ATOM 781 C CA . TYR A 1 105 ? -7.370 -4.869 18.067 1.00 85.38 105 TYR A CA 1
ATOM 782 C C . TYR A 1 105 ? -8.380 -4.697 16.938 1.00 85.38 105 TYR A C 1
ATOM 784 O O . TYR A 1 105 ? -8.388 -3.639 16.318 1.00 85.38 105 TYR A O 1
ATOM 792 N N . LEU A 1 106 ? -9.179 -5.717 16.626 1.00 87.94 106 LEU A N 1
ATOM 793 C CA . LEU A 1 106 ? -10.169 -5.665 15.555 1.00 87.94 106 LEU A CA 1
ATOM 794 C C . LEU A 1 106 ? -11.568 -5.870 16.117 1.00 87.94 106 LEU A C 1
ATOM 796 O O . LEU A 1 106 ? -11.792 -6.655 17.036 1.00 87.94 106 LEU A O 1
ATOM 800 N N . ILE A 1 107 ? -12.534 -5.177 15.527 1.00 87.56 107 ILE A N 1
ATOM 801 C CA . ILE A 1 107 ? -13.943 -5.393 15.836 1.00 87.56 107 ILE A CA 1
ATOM 802 C C . ILE A 1 107 ? -14.357 -6.751 15.246 1.00 87.56 107 ILE A C 1
ATOM 804 O O . ILE A 1 107 ? -13.837 -7.195 14.220 1.00 87.56 107 ILE A O 1
ATOM 808 N N . GLN A 1 108 ? -15.305 -7.437 15.887 1.00 84.12 108 GLN A N 1
ATOM 809 C CA . GLN A 1 108 ? -15.806 -8.721 15.397 1.00 84.12 108 GLN A CA 1
ATOM 810 C C . GLN A 1 108 ? -16.289 -8.612 13.938 1.00 84.12 108 GLN A C 1
ATOM 812 O O . GLN A 1 108 ? -17.155 -7.794 13.628 1.00 84.12 108 GLN A O 1
ATOM 817 N N . GLY A 1 109 ? -15.746 -9.455 13.054 1.00 84.25 109 GLY A N 1
ATOM 818 C CA . GLY A 1 109 ? -16.072 -9.462 11.622 1.00 84.25 109 GLY A CA 1
ATOM 819 C C . GLY A 1 109 ? -15.307 -8.430 10.777 1.00 84.25 109 GLY A C 1
ATOM 820 O O . GLY A 1 109 ? -15.487 -8.361 9.561 1.00 84.25 109 GLY A O 1
ATOM 821 N N . GLU A 1 110 ? -14.473 -7.587 11.393 1.00 89.44 110 GLU A N 1
ATOM 822 C CA . GLU A 1 110 ? -13.722 -6.553 10.676 1.00 89.44 110 GLU A CA 1
ATOM 823 C C . GLU A 1 110 ? -12.595 -7.155 9.828 1.00 89.44 110 GLU A C 1
ATOM 825 O O . GLU A 1 110 ? -12.382 -6.716 8.697 1.00 89.44 110 GLU A O 1
ATOM 830 N N . ALA A 1 111 ? -11.924 -8.198 10.325 1.00 87.50 111 ALA A N 1
ATOM 831 C CA . ALA A 1 111 ? -10.815 -8.864 9.641 1.00 87.50 111 ALA A CA 1
ATOM 832 C C . ALA A 1 111 ? -11.191 -9.378 8.237 1.00 87.50 111 ALA A C 1
ATOM 834 O O . ALA A 1 111 ? -10.392 -9.303 7.302 1.00 87.50 111 ALA A O 1
ATOM 835 N N . GLU A 1 112 ? -12.424 -9.855 8.066 1.00 87.50 112 GLU A N 1
ATOM 836 C CA . GLU A 1 112 ? -12.952 -10.377 6.806 1.00 87.50 112 GLU A CA 1
ATOM 837 C C . GLU A 1 112 ? -13.308 -9.265 5.809 1.00 87.50 112 GLU A C 1
ATOM 839 O O . GLU A 1 112 ? -13.242 -9.464 4.595 1.00 87.50 112 GLU A O 1
ATOM 844 N N . THR A 1 113 ? -13.675 -8.084 6.311 1.00 91.69 113 THR A N 1
ATOM 845 C CA . THR A 1 113 ? -14.128 -6.946 5.491 1.00 91.69 113 THR A CA 1
ATOM 846 C C . THR A 1 113 ? -13.008 -5.974 5.131 1.00 91.69 113 THR A C 1
ATOM 848 O O . THR A 1 113 ? -13.030 -5.381 4.050 1.00 91.69 113 THR A O 1
ATOM 851 N N . ILE A 1 114 ? -12.008 -5.818 6.003 1.00 93.25 114 ILE A N 1
ATOM 852 C CA . ILE A 1 114 ? -10.970 -4.796 5.855 1.00 93.25 114 ILE A CA 1
ATOM 853 C C . ILE A 1 114 ? -10.072 -5.068 4.648 1.00 93.25 114 ILE A C 1
ATOM 855 O O . ILE A 1 114 ? -9.801 -4.158 3.866 1.00 93.25 114 ILE A O 1
ATOM 859 N N . VAL A 1 115 ? -9.662 -6.324 4.450 1.00 94.56 115 VAL A N 1
ATOM 860 C CA . VAL A 1 115 ? -8.761 -6.725 3.362 1.00 94.56 115 VAL A CA 1
ATOM 861 C C . VAL A 1 115 ? -9.358 -6.406 1.985 1.00 94.56 115 VAL A C 1
ATOM 863 O O . VAL A 1 115 ? -8.720 -5.652 1.248 1.00 94.56 115 VAL A O 1
ATOM 866 N N . PRO A 1 116 ? -10.560 -6.893 1.605 1.00 95.56 116 PRO A N 1
ATOM 867 C CA . PRO A 1 116 ? -11.120 -6.595 0.286 1.00 95.56 116 PRO A CA 1
ATOM 868 C C . PRO A 1 116 ? -11.372 -5.095 0.078 1.00 95.56 116 PRO A C 1
ATOM 870 O O . PRO A 1 116 ? -11.044 -4.564 -0.984 1.00 95.56 116 PRO A O 1
ATOM 873 N N . LEU A 1 117 ? -11.871 -4.392 1.101 1.00 96.50 117 LEU A N 1
ATOM 874 C CA . LEU A 1 117 ? -12.159 -2.957 1.028 1.00 96.50 117 LEU A CA 1
ATOM 875 C C . LEU A 1 117 ? -10.890 -2.116 0.826 1.00 96.50 117 LEU A C 1
ATOM 877 O O . LEU A 1 117 ? -10.870 -1.173 0.032 1.00 96.50 117 LEU A O 1
ATOM 881 N N . TRP A 1 118 ? -9.807 -2.464 1.523 1.00 97.44 118 TRP A N 1
ATOM 882 C CA . TRP A 1 118 ? -8.527 -1.783 1.369 1.00 97.44 118 TRP A CA 1
ATOM 883 C C . TRP A 1 118 ? -7.896 -2.093 0.016 1.00 97.44 118 TRP A C 1
ATOM 885 O O . TRP A 1 118 ? -7.429 -1.165 -0.639 1.00 97.44 118 TRP A O 1
ATOM 895 N N . LEU A 1 119 ? -7.915 -3.348 -0.444 1.00 97.50 119 LEU A N 1
ATOM 896 C CA . LEU A 1 119 ? -7.350 -3.721 -1.745 1.00 97.50 119 LEU A CA 1
ATOM 897 C C . LEU A 1 119 ? -8.027 -2.985 -2.909 1.00 97.50 119 LEU A C 1
ATOM 899 O O . LEU A 1 119 ? -7.330 -2.482 -3.790 1.00 97.50 119 LEU A O 1
ATOM 903 N N . GLU A 1 120 ? -9.354 -2.848 -2.894 1.00 97.25 120 GLU A N 1
ATOM 904 C CA . GLU A 1 120 ? -10.087 -2.093 -3.920 1.00 97.25 120 GLU A CA 1
ATOM 905 C C . GLU A 1 120 ? -9.673 -0.610 -3.949 1.00 97.25 120 GLU A C 1
ATOM 907 O O . GLU A 1 120 ? -9.372 -0.036 -5.006 1.00 97.25 120 GLU A O 1
ATOM 912 N N . ALA A 1 121 ? -9.596 0.017 -2.773 1.00 97.50 121 ALA A N 1
ATOM 913 C CA . ALA A 1 121 ? -9.176 1.408 -2.657 1.00 97.50 121 ALA A CA 1
ATOM 914 C C . ALA A 1 121 ? -7.701 1.606 -3.039 1.00 97.50 121 ALA A C 1
ATOM 916 O O . ALA A 1 121 ? -7.365 2.614 -3.665 1.00 97.50 121 ALA A O 1
ATOM 917 N N . LEU A 1 122 ? -6.827 0.654 -2.697 1.00 97.88 122 LEU A N 1
ATOM 918 C CA . LEU A 1 122 ? -5.413 0.663 -3.067 1.00 97.88 122 LEU A CA 1
ATOM 919 C C . LEU A 1 122 ? -5.236 0.570 -4.578 1.00 97.88 122 LEU A C 1
ATOM 921 O O . LEU A 1 122 ? -4.432 1.321 -5.121 1.00 97.88 122 LEU A O 1
ATOM 925 N N . ALA A 1 123 ? -5.999 -0.288 -5.260 1.00 97.00 123 ALA A N 1
ATOM 926 C CA . ALA A 1 123 ? -5.916 -0.439 -6.712 1.00 97.00 123 ALA A CA 1
ATOM 927 C C . ALA A 1 123 ? -6.287 0.873 -7.418 1.00 97.00 123 ALA A C 1
ATOM 929 O O . ALA A 1 123 ? -5.546 1.375 -8.265 1.00 97.00 123 ALA A O 1
ATOM 930 N N . SER A 1 124 ? -7.392 1.489 -6.986 1.00 96.06 124 SER A N 1
ATOM 931 C CA . SER A 1 124 ? -7.833 2.788 -7.505 1.00 96.06 124 SER A CA 1
ATOM 932 C C . SER A 1 124 ? -6.818 3.900 -7.208 1.00 96.06 124 SER A C 1
ATOM 934 O O . SER A 1 124 ? -6.514 4.723 -8.068 1.00 96.06 124 SER A O 1
ATOM 936 N N . ALA A 1 125 ? -6.268 3.934 -5.990 1.00 96.44 125 ALA A N 1
ATOM 937 C CA . ALA A 1 125 ? -5.284 4.935 -5.589 1.00 96.44 125 ALA A CA 1
ATOM 938 C C . ALA A 1 125 ? -3.937 4.767 -6.305 1.00 96.44 125 ALA A C 1
ATOM 940 O O . ALA A 1 125 ? -3.281 5.773 -6.581 1.00 96.44 125 ALA A O 1
ATOM 941 N N . ALA A 1 126 ? -3.523 3.530 -6.586 1.00 95.44 126 ALA A N 1
ATOM 942 C CA . ALA A 1 126 ? -2.326 3.220 -7.353 1.00 95.44 126 ALA A CA 1
ATOM 943 C C . ALA A 1 126 ? -2.463 3.709 -8.797 1.00 95.44 126 ALA A C 1
ATOM 945 O O . ALA A 1 126 ? -1.564 4.396 -9.273 1.00 95.44 126 ALA A O 1
ATOM 946 N N . SER A 1 127 ? -3.598 3.430 -9.456 1.00 93.50 127 SER A N 1
ATOM 947 C CA . SER A 1 127 ? -3.867 3.925 -10.814 1.00 93.50 127 SER A CA 1
ATOM 948 C C . SER A 1 127 ? -3.800 5.447 -10.870 1.00 93.50 127 SER A C 1
ATOM 950 O O . SER A 1 127 ? -2.968 5.977 -11.595 1.00 93.50 127 SER A O 1
ATOM 952 N N . ASP A 1 128 ? -4.571 6.142 -10.021 1.00 92.69 128 ASP A N 1
ATOM 953 C CA . ASP A 1 128 ? -4.572 7.611 -9.952 1.00 92.69 128 ASP A CA 1
ATOM 954 C C . ASP A 1 128 ? -3.155 8.189 -9.818 1.00 92.69 128 ASP A C 1
ATOM 956 O O . ASP A 1 128 ? -2.815 9.220 -10.399 1.00 92.69 128 ASP A O 1
ATOM 960 N N . TYR A 1 129 ? -2.336 7.543 -8.987 1.00 91.62 129 TYR A N 1
ATOM 961 C CA . TYR A 1 129 ? -0.990 8.001 -8.697 1.00 91.62 129 TYR A CA 1
ATOM 962 C C . TYR A 1 129 ? -0.054 7.788 -9.892 1.00 91.62 129 TYR A C 1
ATOM 964 O O . TYR A 1 129 ? 0.662 8.714 -10.270 1.00 91.62 129 TYR A O 1
ATOM 972 N N . LEU A 1 130 ? -0.090 6.613 -10.525 1.00 90.62 130 LEU A N 1
ATOM 973 C CA . LEU A 1 130 ? 0.701 6.333 -11.726 1.00 90.62 130 LEU A CA 1
ATOM 974 C C . LEU A 1 130 ? 0.289 7.222 -12.901 1.00 90.62 130 LEU A C 1
ATOM 976 O O . LEU A 1 130 ? 1.159 7.758 -13.586 1.00 90.62 130 LEU A O 1
ATOM 980 N N . ASP A 1 131 ? -1.014 7.439 -13.080 1.00 88.56 131 ASP A N 1
ATOM 981 C CA . ASP A 1 131 ? -1.545 8.318 -14.119 1.00 88.56 131 ASP A CA 1
ATOM 982 C C . ASP A 1 131 ? -1.004 9.739 -13.929 1.00 88.56 131 ASP A C 1
ATOM 984 O O . ASP A 1 131 ? -0.434 10.299 -14.866 1.00 88.56 131 ASP A O 1
ATOM 988 N N . SER A 1 132 ? -1.031 10.264 -12.694 1.00 85.38 132 SER A N 1
ATOM 989 C CA . SER A 1 132 ? -0.478 11.591 -12.382 1.00 85.38 132 SER A CA 1
ATOM 990 C C . SER A 1 132 ? 1.021 11.723 -12.676 1.00 85.38 132 SER A C 1
ATOM 992 O O . SER A 1 132 ? 1.480 12.785 -13.091 1.00 85.38 132 SER A O 1
ATOM 994 N N . LYS A 1 133 ? 1.794 10.643 -12.504 1.00 81.50 133 LYS A N 1
ATOM 995 C CA . LYS A 1 133 ? 3.239 10.623 -12.784 1.00 81.50 133 LYS A CA 1
ATOM 996 C C . LYS A 1 133 ? 3.556 10.492 -14.271 1.00 81.50 133 LYS A C 1
ATOM 998 O O . LYS A 1 133 ? 4.615 10.934 -14.698 1.00 81.50 133 LYS A O 1
ATOM 1003 N N . SER A 1 134 ? 2.651 9.908 -15.053 1.00 72.69 134 SER A N 1
ATOM 1004 C CA . SER A 1 134 ? 2.791 9.792 -16.507 1.00 72.69 134 SER A CA 1
ATOM 1005 C C . SER A 1 134 ? 2.396 11.070 -17.257 1.00 72.69 134 SER A C 1
ATOM 1007 O O . SER A 1 134 ? 2.916 11.328 -18.340 1.00 72.69 134 SER A O 1
ATOM 1009 N N . SER A 1 135 ? 1.492 11.876 -16.685 1.00 64.06 135 SER A N 1
ATOM 1010 C CA . SER A 1 135 ? 0.921 13.061 -17.334 1.00 64.06 135 SER A CA 1
ATOM 1011 C C . SER A 1 135 ? 1.687 14.364 -17.089 1.00 64.06 135 SER A C 1
ATOM 1013 O O . SER A 1 135 ? 1.571 15.282 -17.899 1.00 64.06 135 SER A O 1
ATOM 1015 N N . ASP A 1 136 ? 2.457 14.475 -16.002 1.00 55.12 136 ASP A N 1
ATOM 1016 C CA . ASP A 1 136 ? 3.090 15.736 -15.596 1.00 55.12 136 ASP A CA 1
ATOM 1017 C C . ASP A 1 136 ? 4.618 15.712 -15.739 1.00 55.12 136 ASP A C 1
ATOM 1019 O O . ASP A 1 136 ? 5.351 15.294 -14.846 1.00 55.12 136 ASP A O 1
ATOM 1023 N N . ALA A 1 137 ? 5.112 16.283 -16.841 1.00 51.56 137 ALA A N 1
ATOM 1024 C CA . ALA A 1 137 ? 6.524 16.626 -17.010 1.00 51.56 137 ALA A CA 1
ATOM 1025 C C . ALA A 1 137 ? 6.950 17.882 -16.212 1.00 51.56 137 ALA A C 1
ATOM 1027 O O . ALA A 1 137 ? 8.103 18.290 -16.327 1.00 51.56 137 ALA A O 1
ATOM 1028 N N . ASN A 1 138 ? 6.054 18.562 -15.465 1.00 48.38 138 ASN A N 1
ATOM 1029 C CA . ASN A 1 138 ? 6.402 19.890 -14.932 1.00 48.38 138 ASN A CA 1
ATOM 1030 C C . ASN A 1 138 ? 5.650 20.444 -13.695 1.00 48.38 138 ASN A C 1
ATOM 1032 O O . ASN A 1 138 ? 5.630 21.667 -13.533 1.00 48.38 138 ASN A O 1
ATOM 1036 N N . ARG A 1 139 ? 5.031 19.655 -12.797 1.00 46.06 139 ARG A N 1
ATOM 1037 C CA . ARG A 1 139 ? 4.395 20.247 -11.591 1.00 46.06 139 ARG A CA 1
ATOM 1038 C C . ARG A 1 139 ? 4.564 19.477 -10.272 1.00 46.06 139 ARG A C 1
ATOM 1040 O O . ARG A 1 139 ? 4.045 18.387 -10.101 1.00 46.06 139 ARG A O 1
ATOM 1047 N N . SER A 1 140 ? 5.266 20.171 -9.366 1.00 46.69 140 SER A N 1
ATOM 1048 C CA . SER A 1 140 ? 5.311 20.178 -7.890 1.00 46.69 140 SER A CA 1
ATOM 1049 C C . SER A 1 140 ? 5.176 18.881 -7.072 1.00 46.69 140 SER A C 1
ATOM 1051 O O . SER A 1 140 ? 4.275 18.066 -7.223 1.00 46.69 140 SER A O 1
ATOM 1053 N N . ASP A 1 141 ? 6.036 18.800 -6.054 1.00 52.44 141 ASP A N 1
ATOM 1054 C CA . ASP A 1 141 ? 6.325 17.668 -5.160 1.00 52.44 141 ASP A CA 1
ATOM 1055 C C . ASP A 1 141 ? 5.170 17.156 -4.255 1.00 52.44 141 ASP A C 1
ATOM 1057 O O . ASP A 1 141 ? 5.419 16.492 -3.252 1.00 52.44 141 ASP A O 1
ATOM 1061 N N . HIS A 1 142 ? 3.899 17.486 -4.528 1.00 52.31 142 HIS A N 1
ATOM 1062 C CA . HIS A 1 142 ? 2.784 17.327 -3.570 1.00 52.31 142 HIS A CA 1
ATOM 1063 C C . HIS A 1 142 ? 1.513 16.658 -4.153 1.00 52.31 142 HIS A C 1
ATOM 1065 O O . HIS A 1 142 ? 0.391 16.988 -3.757 1.00 52.31 142 HIS A O 1
ATOM 1071 N N . VAL A 1 143 ? 1.648 15.699 -5.079 1.00 64.25 143 VAL A N 1
ATOM 1072 C CA . VAL A 1 143 ? 0.502 15.092 -5.812 1.00 64.25 143 VAL A CA 1
ATOM 1073 C C . VAL A 1 143 ? -0.114 13.852 -5.124 1.00 64.25 143 VAL A C 1
ATOM 1075 O O . VAL A 1 143 ? -0.998 13.183 -5.656 1.00 64.25 143 VAL A O 1
ATOM 1078 N N . HIS A 1 144 ? 0.262 13.536 -3.884 1.00 70.06 144 HIS A N 1
ATOM 1079 C CA . HIS A 1 144 ? -0.374 12.423 -3.166 1.00 70.06 144 HIS A CA 1
ATOM 1080 C C . HIS A 1 144 ? -1.857 12.691 -2.888 1.00 70.06 144 HIS A C 1
ATOM 1082 O O . HIS A 1 144 ? -2.242 13.793 -2.498 1.00 70.06 144 HIS A O 1
ATOM 1088 N N . MET A 1 145 ? -2.686 11.649 -2.990 1.00 81.62 145 MET A N 1
ATOM 1089 C CA . MET A 1 145 ? -4.116 11.705 -2.640 1.00 81.62 145 MET A CA 1
ATOM 1090 C C . MET A 1 145 ? -4.978 12.676 -3.477 1.00 81.62 145 MET A C 1
ATOM 1092 O O . MET A 1 145 ? -6.084 13.013 -3.049 1.00 81.62 145 MET A O 1
ATOM 1096 N N . GLN A 1 146 ? -4.518 13.128 -4.651 1.00 73.88 146 GLN A N 1
ATOM 1097 C CA . GLN A 1 146 ? -5.272 14.079 -5.487 1.00 73.88 146 GLN A CA 1
ATOM 1098 C C . GLN A 1 146 ? -6.345 13.434 -6.379 1.00 73.88 146 GLN A C 1
ATOM 1100 O O . GLN A 1 146 ? -7.318 14.099 -6.734 1.00 73.88 146 GLN A O 1
ATOM 1105 N N . GLY A 1 147 ? -6.232 12.145 -6.698 1.00 84.62 147 GLY A N 1
ATOM 1106 C CA . GLY A 1 147 ? -7.244 11.406 -7.459 1.00 84.62 147 GLY A CA 1
ATOM 1107 C C . GLY A 1 147 ? -8.429 10.908 -6.615 1.00 84.62 147 GLY A C 1
ATOM 1108 O O . GLY A 1 147 ? -8.434 11.001 -5.380 1.00 84.62 147 GLY A O 1
ATOM 1109 N N . LYS A 1 148 ? -9.481 10.405 -7.276 1.00 91.56 148 LYS A N 1
ATOM 1110 C CA . LYS A 1 148 ? -10.694 9.884 -6.610 1.00 91.56 148 LYS A CA 1
ATOM 1111 C C . LYS A 1 148 ? -10.378 8.655 -5.749 1.00 91.56 148 LYS A C 1
ATOM 1113 O O . LYS A 1 148 ? -10.859 8.573 -4.616 1.00 91.56 148 LYS A O 1
ATOM 1118 N N . GLY A 1 149 ? -9.578 7.732 -6.269 1.00 93.56 149 GLY A N 1
ATOM 1119 C CA . GLY A 1 149 ? -9.040 6.573 -5.566 1.00 93.56 149 GLY A CA 1
ATOM 1120 C C . GLY A 1 149 ? -8.165 6.984 -4.389 1.00 93.56 149 GLY A C 1
ATOM 1121 O O . GLY A 1 149 ? -8.416 6.539 -3.275 1.00 93.56 149 GLY A O 1
ATOM 1122 N N . GLY A 1 150 ? -7.238 7.928 -4.579 1.00 93.94 150 GLY A N 1
ATOM 1123 C CA . GLY A 1 150 ? -6.415 8.462 -3.482 1.00 93.94 150 GLY A CA 1
ATOM 1124 C C . GLY A 1 150 ? -7.250 9.044 -2.330 1.00 93.94 150 GLY A C 1
ATOM 1125 O O . GLY A 1 150 ? -7.074 8.685 -1.164 1.00 93.94 150 GLY A O 1
ATOM 1126 N N . ARG A 1 151 ? -8.244 9.889 -2.637 1.00 94.56 15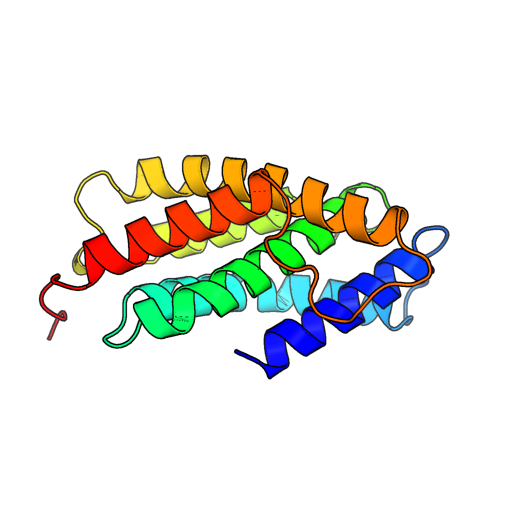1 ARG A N 1
ATOM 1127 C CA . ARG A 1 151 ? -9.176 10.410 -1.618 1.00 94.56 151 ARG A CA 1
ATOM 1128 C C . ARG A 1 151 ? -9.979 9.307 -0.930 1.00 94.56 151 ARG A C 1
ATOM 1130 O O . ARG A 1 151 ? -10.243 9.416 0.266 1.00 94.56 151 ARG A O 1
ATOM 1137 N N . THR A 1 152 ? -10.369 8.273 -1.673 1.00 96.75 152 THR A N 1
ATOM 1138 C CA . THR A 1 152 ? -11.111 7.125 -1.136 1.00 96.75 152 THR A CA 1
ATOM 1139 C C . THR A 1 152 ? -10.241 6.313 -0.187 1.00 96.75 152 THR A C 1
ATOM 1141 O O . THR A 1 152 ? -10.663 6.094 0.944 1.00 96.75 152 THR A O 1
ATOM 1144 N N . LEU A 1 153 ? -8.998 6.005 -0.571 1.00 97.69 153 LEU A N 1
ATOM 1145 C CA . LEU A 1 153 ? -8.008 5.370 0.297 1.00 97.69 153 LEU A CA 1
ATOM 1146 C C . LEU A 1 153 ? -7.813 6.168 1.593 1.00 97.69 153 LEU A C 1
ATOM 1148 O O . LEU A 1 153 ? -7.942 5.633 2.688 1.00 97.69 153 LEU A O 1
ATOM 1152 N N . LYS A 1 154 ? -7.583 7.483 1.505 1.00 96.88 154 LYS A N 1
ATOM 1153 C CA . LYS A 1 154 ? -7.426 8.324 2.705 1.00 96.88 154 LYS A CA 1
ATOM 1154 C C . LYS A 1 154 ? -8.665 8.314 3.608 1.00 96.88 154 LYS A C 1
ATOM 1156 O O . LYS A 1 154 ? -8.514 8.467 4.819 1.00 96.88 154 LYS A O 1
ATOM 1161 N N . ARG A 1 155 ? -9.868 8.202 3.036 1.00 96.81 155 ARG A N 1
ATOM 1162 C CA . ARG A 1 155 ? -11.120 8.114 3.798 1.00 96.81 155 ARG A CA 1
ATOM 1163 C C . ARG A 1 155 ? -11.186 6.793 4.558 1.00 96.81 155 ARG A C 1
ATOM 1165 O O . ARG A 1 155 ? -11.245 6.839 5.773 1.00 96.81 155 ARG A O 1
ATOM 1172 N N . ILE A 1 156 ? -11.037 5.656 3.880 1.00 97.00 156 ILE A N 1
ATOM 1173 C CA . ILE A 1 156 ? -11.141 4.341 4.534 1.00 97.00 156 ILE A CA 1
ATOM 1174 C C . ILE A 1 156 ? -10.080 4.139 5.627 1.00 97.00 156 ILE A C 1
ATOM 1176 O O . ILE A 1 156 ? -10.375 3.595 6.684 1.00 97.00 156 ILE A O 1
ATOM 1180 N N . ILE A 1 157 ? -8.861 4.654 5.421 1.00 96.81 157 ILE A N 1
ATOM 1181 C CA . ILE A 1 157 ? -7.783 4.601 6.418 1.00 96.81 157 ILE A CA 1
ATOM 1182 C C . ILE A 1 157 ? -8.118 5.467 7.634 1.00 96.81 157 ILE A C 1
ATOM 1184 O O . ILE A 1 157 ? -7.760 5.131 8.762 1.00 96.81 157 ILE A O 1
ATOM 1188 N N . ARG A 1 158 ? -8.795 6.598 7.413 1.00 95.94 158 ARG A N 1
ATOM 1189 C CA . ARG A 1 158 ? -9.278 7.454 8.494 1.00 95.94 158 ARG A CA 1
ATOM 1190 C C . ARG A 1 158 ? -10.403 6.783 9.265 1.00 95.94 158 ARG A C 1
ATOM 1192 O O . ARG A 1 158 ? -10.358 6.817 10.484 1.00 95.94 158 ARG A O 1
ATOM 1199 N N . ASP A 1 159 ? -11.368 6.200 8.564 1.00 94.75 159 ASP A N 1
ATOM 1200 C CA . ASP A 1 159 ? -12.534 5.557 9.171 1.00 94.75 159 ASP A CA 1
ATOM 1201 C C . ASP A 1 159 ? -12.096 4.365 10.035 1.00 94.75 159 ASP A C 1
ATOM 1203 O O . ASP A 1 159 ? -12.559 4.220 11.164 1.00 94.75 159 ASP A O 1
ATOM 1207 N N . PHE A 1 160 ? -11.114 3.587 9.562 1.00 94.62 160 PHE A N 1
ATOM 1208 C CA . PHE A 1 160 ? -10.441 2.564 10.364 1.00 94.62 160 PHE A CA 1
ATOM 1209 C C . PHE A 1 160 ? -9.796 3.166 11.623 1.00 94.62 160 PHE A C 1
ATOM 1211 O O . PHE A 1 160 ? -10.130 2.785 12.740 1.00 94.62 160 PHE A O 1
ATOM 1218 N N . ALA A 1 161 ? -8.924 4.168 11.470 1.00 94.31 161 ALA A N 1
ATOM 1219 C CA . ALA A 1 161 ? -8.253 4.809 12.604 1.00 94.31 161 ALA A CA 1
ATOM 1220 C C . ALA A 1 161 ? -9.221 5.431 13.632 1.00 94.31 161 ALA A C 1
ATOM 1222 O O . ALA A 1 161 ? -8.921 5.448 14.824 1.00 94.31 161 ALA A O 1
ATOM 1223 N N . ASP A 1 162 ? -10.354 5.977 13.186 1.00 92.06 162 ASP A N 1
ATOM 1224 C CA . ASP A 1 162 ? -11.358 6.589 14.060 1.00 92.06 162 ASP A CA 1
ATOM 1225 C C . ASP A 1 162 ? -12.174 5.534 14.817 1.00 92.06 162 ASP A C 1
ATOM 1227 O O . ASP A 1 162 ? -12.408 5.685 16.016 1.00 92.06 162 ASP A O 1
ATOM 1231 N N . SER A 1 163 ? -12.518 4.425 14.154 1.00 90.00 163 SER A N 1
ATOM 1232 C CA . SER A 1 163 ? -13.237 3.297 14.766 1.00 90.00 163 SER A CA 1
ATOM 1233 C C . SER A 1 163 ? -12.441 2.661 15.910 1.00 90.00 163 SER A C 1
ATOM 1235 O O . SER A 1 163 ? -13.014 2.273 16.926 1.00 90.00 163 SER A O 1
ATOM 1237 N N . HIS A 1 164 ? -11.110 2.648 15.789 1.00 88.44 164 HIS A N 1
ATOM 1238 C CA . HIS A 1 164 ? -10.192 2.085 16.786 1.00 88.44 164 HIS A CA 1
ATOM 1239 C C . HIS A 1 164 ? -9.694 3.085 17.832 1.00 88.44 164 HIS A C 1
ATOM 1241 O O . HIS A 1 164 ? -9.035 2.706 18.796 1.00 88.44 164 HIS A O 1
ATOM 1247 N N . ARG A 1 165 ? -10.035 4.372 17.707 1.00 78.19 165 ARG A N 1
ATOM 1248 C CA . ARG A 1 165 ? -9.558 5.431 18.614 1.00 78.19 165 ARG A CA 1
ATOM 1249 C C . ARG A 1 165 ? -10.052 5.279 20.057 1.00 78.19 165 ARG A C 1
ATOM 1251 O O . ARG A 1 165 ? -9.392 5.760 20.976 1.00 78.19 165 ARG A O 1
ATOM 1258 N N . ASN A 1 166 ? -11.220 4.662 20.237 1.00 65.25 166 ASN A N 1
ATOM 1259 C CA . ASN A 1 166 ? -11.883 4.494 21.533 1.00 65.25 166 ASN A CA 1
ATOM 1260 C C . ASN A 1 166 ? -11.834 3.050 22.048 1.00 65.25 166 ASN A C 1
ATOM 1262 O O . ASN A 1 166 ? -12.416 2.767 23.097 1.00 65.25 166 ASN A O 1
ATOM 1266 N N . ALA A 1 167 ? -11.176 2.139 21.323 1.00 61.84 167 ALA A N 1
ATOM 1267 C CA . ALA A 1 167 ? -10.956 0.792 21.817 1.00 61.84 167 ALA A CA 1
ATOM 1268 C C . ALA A 1 167 ? -10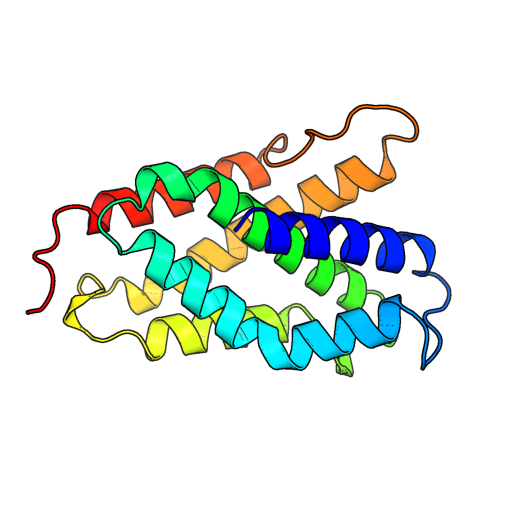.045 0.883 23.056 1.00 61.84 167 ALA A C 1
ATOM 1270 O O . ALA A 1 167 ? -9.016 1.567 23.005 1.00 61.84 167 ALA A O 1
ATOM 1271 N N . PRO A 1 168 ? -10.420 0.279 24.198 1.00 53.91 168 PRO A N 1
ATOM 1272 C CA . PRO A 1 168 ? -9.538 0.250 25.353 1.00 53.91 168 PRO A CA 1
ATOM 1273 C C . PRO A 1 168 ? -8.228 -0.420 24.931 1.00 53.91 168 PRO A C 1
ATOM 1275 O O . PRO A 1 168 ? -8.256 -1.513 24.372 1.00 53.91 168 PRO A O 1
ATOM 1278 N N . ASN A 1 169 ? -7.090 0.247 25.162 1.00 54.25 169 ASN A N 1
ATOM 1279 C CA . ASN A 1 169 ? -5.782 -0.362 24.917 1.00 54.25 169 ASN A CA 1
ATOM 1280 C C . ASN A 1 169 ? -5.748 -1.718 25.641 1.00 54.25 169 ASN A C 1
ATOM 1282 O O . ASN A 1 169 ? -5.989 -1.725 26.854 1.00 54.25 169 ASN A O 1
ATOM 1286 N N . PRO A 1 170 ? -5.456 -2.837 24.957 1.00 54.06 170 PRO A N 1
ATOM 1287 C CA . PRO A 1 170 ? -5.214 -4.088 25.655 1.00 54.06 170 PRO A CA 1
ATOM 1288 C C . PRO A 1 170 ? -3.999 -3.882 26.571 1.00 54.06 170 PRO A C 1
ATOM 1290 O O . PRO A 1 170 ? -2.912 -3.538 26.103 1.00 54.06 170 PRO A O 1
ATOM 1293 N N . THR A 1 171 ? -4.238 -3.969 27.881 1.00 45.25 171 THR A N 1
ATOM 1294 C CA . THR A 1 171 ? -3.226 -3.920 28.951 1.00 45.25 171 THR A CA 1
ATOM 1295 C C . THR A 1 171 ? -2.333 -5.142 28.935 1.00 45.25 171 THR A C 1
ATOM 1297 O O . THR A 1 171 ? -2.904 -6.248 28.793 1.00 45.25 171 THR A O 1
#

Radius of gyration: 16.0 Å; chains: 1; bounding box: 38×33×49 Å

InterPro domains:
  IPR011989 Armadillo-like helical [G3DSA:1.25.10.10] (1-133)
  IPR051345 Importin beta-like nuclear transport receptors [PTHR12363] (2-168)

Secondary structure (DSSP, 8-state):
-HHHHHHHHHHHHHHHHTTT---TTSHHHHHHHHHHHHHHHHHHHHHHHHHSTTHHHHHHHHHHHHHHHHHHHHHHTTSGGGGTS-HHHHHHHHHHHHHHS-GGGS-TTHHHHHHHHHHHHHHHHHHHHHHHHHH-SS--S--TT-SHHHHHHHHHHHHHHHHTTTSPP--

Organism: Cocos nucifera (NCBI:txid13894)